Protein AF-A0A182W9G5-F1 (afdb_monomer)

Mean predicted aligned error: 7.33 Å

Solvent-accessible surface area (backbone atoms only — not comparable to full-atom values): 5183 Å² total; per-residue (Å²): 111,69,69,61,56,52,49,53,54,51,52,52,51,51,53,53,22,58,75,69,18,44,42,79,49,61,74,94,72,87,56,85,80,39,74,45,55,36,39,36,36,24,55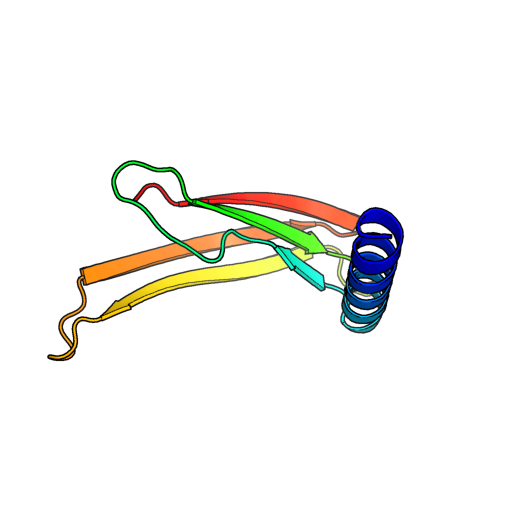,35,88,92,41,73,58,42,85,43,80,49,73,49,77,39,63,47,100,85,65,48,77,81,38,83,49,76,48,79,46,75,33,42,48,78,34,76,35,80,45,77,42,85,84

pLDDT: mean 87.31, std 10.62, range [48.56, 96.81]

Foldseek 3Di:
DVVVVVVVVVVVLVVVCLVVQKDKDWDPDDDAQDKTKIKIFGADPPDQKDWDKDWDWDADPVRDTPGTDIDIDIHGHRDMDMDIDGD

Sequence (87 aa):
MWQFIRSRILTVIIFIGAAHGMLVVGPKFIRANQDYTVVISNFKLNATKLDLKLSMEGHTSYGRNILNITKTVDVRKYSNRIVNFNL

Organism: NCBI:txid112268

Radius of gyration: 15.73 Å; Cα contacts (8 Å, |Δi|>4): 139; chains: 1; bounding box: 38×24×42 Å

Structure (mmCIF, N/CA/C/O backbone):
data_AF-A0A182W9G5-F1
#
_entry.id   AF-A0A182W9G5-F1
#
loop_
_atom_site.group_PDB
_atom_site.id
_atom_site.type_symbol
_atom_site.label_atom_id
_atom_site.label_alt_id
_atom_site.label_comp_id
_atom_site.label_asym_id
_atom_site.label_entity_id
_atom_site.label_seq_id
_atom_site.pdbx_PDB_ins_code
_atom_site.Cartn_x
_atom_site.Cartn_y
_atom_site.Cartn_z
_atom_site.occupancy
_atom_site.B_iso_or_equiv
_atom_site.auth_seq_id
_atom_site.auth_comp_id
_atom_site.auth_asym_id
_atom_site.auth_atom_id
_atom_site.pdbx_PDB_model_num
ATOM 1 N N . MET A 1 1 ? 24.167 -5.750 18.390 1.00 53.88 1 MET A N 1
ATOM 2 C CA . MET A 1 1 ? 24.086 -4.323 17.978 1.00 53.88 1 MET A CA 1
ATOM 3 C C . MET A 1 1 ? 23.077 -4.069 16.855 1.00 53.88 1 MET A C 1
ATOM 5 O O . MET A 1 1 ? 22.288 -3.144 16.984 1.00 53.88 1 MET A O 1
ATOM 9 N N . TRP A 1 2 ? 23.018 -4.902 15.810 1.00 48.56 2 TRP A N 1
ATOM 10 C CA . TRP A 1 2 ? 22.068 -4.751 14.690 1.00 48.56 2 TRP A CA 1
ATOM 11 C C . TRP A 1 2 ? 20.583 -4.658 15.103 1.00 48.56 2 TRP A C 1
ATOM 13 O O . TRP A 1 2 ? 19.856 -3.792 14.625 1.00 48.56 2 TRP A O 1
ATOM 23 N N . GLN A 1 3 ? 20.147 -5.486 16.061 1.00 58.81 3 GLN A N 1
ATOM 24 C CA . GLN A 1 3 ? 18.760 -5.488 16.556 1.00 58.81 3 GLN A CA 1
ATOM 25 C C . GLN A 1 3 ? 18.377 -4.186 17.284 1.00 58.81 3 GLN A C 1
ATOM 27 O O . GLN A 1 3 ? 17.248 -3.717 17.167 1.00 58.81 3 GLN A O 1
ATOM 32 N N . PHE A 1 4 ? 19.332 -3.555 17.980 1.00 60.09 4 PHE A N 1
ATOM 33 C CA . PHE A 1 4 ? 19.116 -2.279 18.671 1.00 60.09 4 PHE A CA 1
ATOM 34 C C . PHE A 1 4 ? 18.968 -1.112 17.687 1.00 60.09 4 PHE A C 1
ATOM 36 O O . PHE A 1 4 ? 18.111 -0.252 17.877 1.00 60.09 4 PHE A O 1
ATOM 43 N N . ILE A 1 5 ? 19.758 -1.106 16.610 1.00 63.81 5 ILE A N 1
ATOM 44 C CA . ILE A 1 5 ? 19.684 -0.085 15.554 1.00 63.81 5 ILE A CA 1
ATOM 45 C C . ILE A 1 5 ? 18.364 -0.222 14.781 1.00 63.81 5 ILE A C 1
ATOM 47 O O . ILE A 1 5 ? 17.661 0.764 14.566 1.00 63.81 5 ILE A O 1
ATOM 51 N N . ARG A 1 6 ? 17.978 -1.459 14.438 1.00 67.06 6 ARG A N 1
ATOM 52 C CA . ARG A 1 6 ? 16.719 -1.757 13.742 1.00 67.06 6 ARG A CA 1
ATOM 53 C C . ARG A 1 6 ? 15.488 -1.386 14.573 1.00 67.06 6 ARG A C 1
ATOM 55 O O . ARG A 1 6 ? 14.536 -0.839 14.024 1.00 67.06 6 ARG A O 1
ATOM 62 N N . SER A 1 7 ? 15.531 -1.636 15.884 1.00 73.81 7 SER A N 1
ATOM 63 C CA . SER A 1 7 ? 14.456 -1.267 16.812 1.00 73.81 7 SER A CA 1
ATOM 64 C C . SER A 1 7 ? 14.249 0.249 16.867 1.00 73.81 7 SER A C 1
ATOM 66 O O . SER A 1 7 ? 13.129 0.717 16.696 1.00 73.81 7 SER A O 1
ATOM 68 N N . ARG A 1 8 ? 15.328 1.039 16.979 1.00 80.31 8 ARG A N 1
ATOM 69 C CA . ARG A 1 8 ? 15.222 2.510 17.004 1.00 80.31 8 ARG A CA 1
ATOM 70 C C . ARG A 1 8 ? 14.605 3.086 15.730 1.00 80.31 8 ARG A C 1
ATOM 72 O O . ARG A 1 8 ? 13.766 3.976 15.819 1.00 80.31 8 ARG A O 1
ATOM 79 N N . ILE A 1 9 ? 14.983 2.560 14.565 1.00 81.56 9 ILE A N 1
ATOM 80 C CA . ILE A 1 9 ? 14.418 2.994 13.279 1.00 81.56 9 ILE A CA 1
ATOM 81 C C . ILE A 1 9 ? 12.922 2.661 13.205 1.00 81.56 9 ILE A C 1
ATOM 83 O O . ILE A 1 9 ? 12.128 3.512 12.812 1.00 81.56 9 ILE A O 1
ATOM 87 N N . LEU A 1 10 ? 12.525 1.459 13.636 1.00 80.19 10 LEU A N 1
ATOM 88 C CA . LEU A 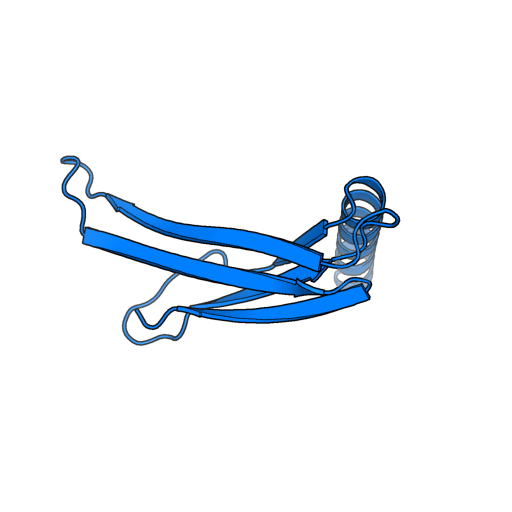1 10 ? 11.118 1.053 13.679 1.00 80.19 10 LEU A CA 1
ATOM 89 C C . LEU 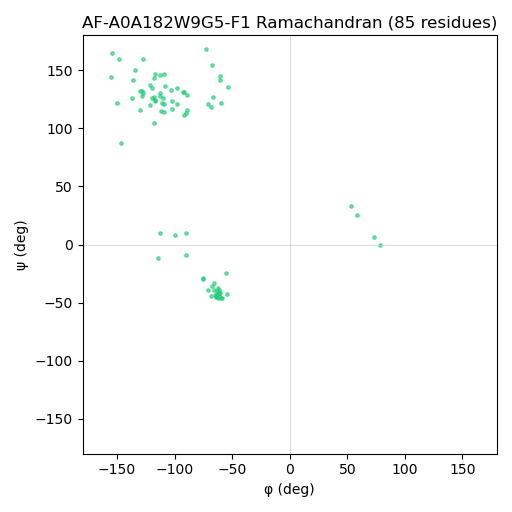A 1 10 ? 10.295 1.984 14.581 1.00 80.19 10 LEU A C 1
ATOM 91 O O . LEU A 1 10 ? 9.237 2.456 14.173 1.00 80.19 10 LEU A O 1
ATOM 95 N N . THR A 1 11 ? 10.804 2.292 15.775 1.00 82.19 11 THR A N 1
ATOM 96 C CA . THR A 1 11 ? 10.139 3.188 16.727 1.00 82.19 11 THR A CA 1
ATOM 97 C C . THR A 1 11 ? 9.911 4.572 16.121 1.00 82.19 11 THR A C 1
ATOM 99 O O . THR A 1 11 ? 8.799 5.088 16.190 1.00 82.19 11 THR A O 1
ATOM 102 N N . VAL A 1 12 ? 10.919 5.150 15.460 1.00 82.12 12 VAL A N 1
ATOM 103 C CA . VAL A 1 12 ? 10.791 6.456 14.791 1.00 82.12 12 VAL A CA 1
ATOM 104 C C . VAL A 1 12 ? 9.725 6.422 13.691 1.00 82.12 12 VAL A C 1
ATOM 106 O O . VAL A 1 12 ? 8.886 7.319 13.628 1.00 82.12 12 VAL A O 1
ATOM 109 N N . ILE A 1 13 ? 9.701 5.371 12.866 1.00 79.88 13 ILE A N 1
ATOM 110 C CA . ILE A 1 13 ? 8.701 5.207 11.798 1.00 79.88 13 ILE A CA 1
ATOM 111 C C . ILE A 1 13 ? 7.283 5.127 12.377 1.00 79.88 13 ILE A C 1
ATOM 113 O O . ILE A 1 13 ? 6.367 5.754 11.845 1.00 79.88 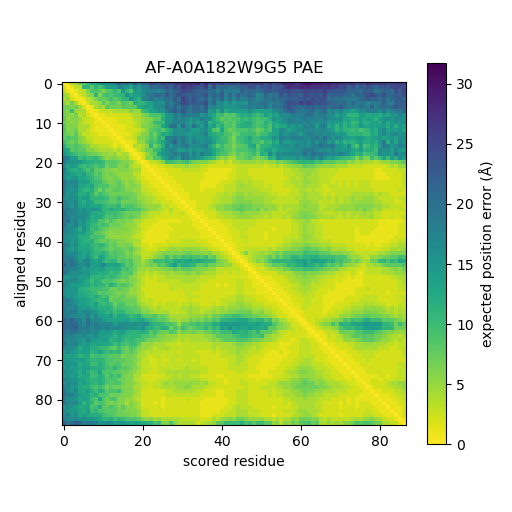13 ILE A O 1
ATOM 117 N N . ILE A 1 14 ? 7.102 4.400 13.484 1.00 77.75 14 ILE A N 1
ATOM 118 C CA . ILE A 1 14 ? 5.805 4.285 14.162 1.00 77.75 14 ILE A CA 1
ATOM 119 C C . ILE A 1 14 ? 5.356 5.644 14.707 1.00 77.75 14 ILE A C 1
ATOM 121 O O . ILE A 1 14 ? 4.209 6.024 14.489 1.00 77.75 14 ILE A O 1
ATOM 125 N N . PHE A 1 15 ? 6.242 6.403 15.362 1.00 73.81 15 PHE A N 1
ATOM 126 C CA . PHE A 1 15 ? 5.897 7.727 15.896 1.00 73.81 15 PHE A CA 1
ATOM 127 C C . PHE A 1 15 ? 5.520 8.725 14.796 1.00 73.81 15 PHE A C 1
ATOM 129 O O . PHE A 1 15 ? 4.524 9.436 14.930 1.00 73.81 15 PHE A O 1
ATOM 136 N N . ILE A 1 16 ? 6.263 8.749 13.686 1.00 75.88 16 ILE A N 1
ATOM 137 C CA . ILE A 1 16 ? 5.935 9.599 12.534 1.00 75.88 16 ILE A CA 1
ATOM 138 C C . ILE A 1 16 ? 4.591 9.171 11.929 1.00 75.88 16 ILE A C 1
ATOM 140 O O . ILE A 1 16 ? 3.742 10.025 11.668 1.00 75.88 16 ILE A O 1
ATOM 144 N N . GLY A 1 17 ? 4.365 7.865 11.764 1.00 67.19 17 GLY A N 1
ATOM 145 C CA . GLY A 1 17 ? 3.100 7.323 11.263 1.00 67.19 17 GLY A CA 1
ATOM 146 C C . GLY A 1 17 ? 1.908 7.649 12.168 1.00 67.19 17 GLY A C 1
ATOM 147 O O . GLY A 1 17 ? 0.839 8.000 11.670 1.00 67.19 17 GLY A O 1
ATOM 148 N N . ALA A 1 18 ? 2.096 7.611 13.490 1.00 68.38 18 ALA A N 1
ATOM 149 C CA . ALA A 1 18 ? 1.082 7.998 14.467 1.00 68.38 18 ALA A CA 1
ATOM 150 C C . ALA A 1 18 ? 0.751 9.499 14.389 1.00 68.38 18 ALA A C 1
ATOM 152 O O . ALA A 1 18 ? -0.422 9.862 14.444 1.00 68.38 18 ALA A O 1
ATOM 153 N N . ALA A 1 19 ? 1.754 10.362 14.184 1.00 70.19 19 ALA A N 1
ATOM 154 C CA . ALA A 1 19 ? 1.548 11.802 14.022 1.00 70.19 19 ALA A CA 1
ATOM 155 C C . ALA A 1 19 ? 0.803 12.159 12.720 1.00 70.19 19 ALA A C 1
ATOM 157 O O . ALA A 1 19 ? -0.021 13.070 12.711 1.00 70.19 19 ALA A O 1
ATOM 158 N N . HIS A 1 20 ? 1.054 11.426 11.630 1.00 70.38 20 HIS A N 1
ATOM 159 C CA . HIS A 1 20 ? 0.428 11.674 10.322 1.00 70.38 20 HIS A CA 1
ATOM 160 C C . HIS A 1 20 ? -0.892 10.904 10.124 1.00 70.38 20 HIS A C 1
ATOM 162 O O . HIS A 1 20 ? -1.622 11.148 9.163 1.00 70.38 20 HIS A O 1
ATOM 168 N N . GLY A 1 21 ? -1.226 9.979 11.032 1.00 85.50 21 GLY A N 1
ATOM 169 C CA . GLY A 1 21 ? -2.459 9.192 10.999 1.00 85.50 21 GLY A CA 1
ATOM 170 C C . GLY A 1 21 ? -2.491 8.096 9.927 1.00 85.50 21 GLY A C 1
ATOM 171 O O . GLY A 1 21 ? -3.532 7.469 9.741 1.00 85.50 21 GLY A O 1
ATOM 172 N N . MET A 1 22 ? -1.393 7.838 9.215 1.00 88.38 22 MET A N 1
ATOM 173 C CA . MET A 1 22 ? -1.306 6.774 8.213 1.00 88.38 22 MET A CA 1
ATOM 174 C C . MET A 1 22 ? 0.143 6.319 8.021 1.00 88.38 22 MET A C 1
ATOM 176 O O . MET A 1 22 ? 1.064 7.134 8.042 1.00 88.38 22 MET A O 1
ATOM 180 N N . LEU A 1 23 ? 0.337 5.021 7.793 1.00 91.00 23 LEU A N 1
ATOM 181 C CA . LEU A 1 23 ? 1.624 4.413 7.462 1.00 91.00 23 LEU A CA 1
ATOM 182 C C . LEU A 1 23 ? 1.473 3.551 6.205 1.00 91.00 23 LEU A C 1
ATOM 184 O O . LEU A 1 23 ? 0.554 2.742 6.118 1.00 91.00 23 LEU A O 1
ATOM 188 N N . VAL A 1 24 ? 2.387 3.707 5.248 1.00 92.75 24 VAL A N 1
ATOM 189 C CA . VAL A 1 24 ? 2.452 2.889 4.028 1.00 92.75 24 VAL A CA 1
ATOM 190 C C . VAL A 1 24 ? 3.785 2.152 4.018 1.00 92.75 24 VAL A C 1
ATOM 192 O O . VAL A 1 24 ? 4.838 2.771 4.161 1.00 92.75 24 VAL A O 1
ATOM 195 N N . VAL A 1 25 ? 3.743 0.832 3.856 1.00 93.31 25 VAL A N 1
ATOM 196 C CA . VAL A 1 25 ? 4.924 -0.036 3.837 1.00 93.31 25 VAL A CA 1
ATOM 197 C C . VAL A 1 25 ? 4.878 -0.909 2.592 1.00 93.31 25 VAL A C 1
ATOM 199 O O . VAL A 1 25 ? 3.887 -1.588 2.344 1.00 93.31 25 VAL A O 1
ATOM 202 N N . GLY A 1 26 ? 5.960 -0.922 1.820 1.00 94.38 26 GLY A N 1
ATOM 203 C CA . GLY A 1 26 ? 6.097 -1.774 0.643 1.00 94.38 26 GLY A CA 1
ATOM 204 C C . GLY A 1 26 ? 7.565 -2.065 0.318 1.00 94.38 26 GLY A C 1
ATOM 205 O O . GLY A 1 26 ? 8.459 -1.390 0.844 1.00 94.38 26 GLY A O 1
ATOM 206 N N . PRO A 1 27 ? 7.846 -3.071 -0.526 1.00 94.50 27 PRO A N 1
ATOM 207 C CA . PRO A 1 27 ? 9.193 -3.354 -1.004 1.00 94.50 27 PRO A CA 1
ATOM 208 C C . PRO A 1 27 ? 9.782 -2.172 -1.780 1.00 94.50 27 PRO A C 1
ATOM 210 O O . PRO A 1 27 ? 9.092 -1.492 -2.533 1.00 94.50 27 PRO A O 1
ATOM 213 N N . LYS A 1 28 ? 11.092 -1.946 -1.658 1.00 93.56 28 LYS A N 1
ATOM 214 C CA . LYS A 1 28 ? 11.788 -0.930 -2.469 1.00 93.56 28 LYS A CA 1
ATOM 215 C C . LYS A 1 28 ? 12.017 -1.382 -3.918 1.00 93.56 28 LYS A C 1
ATOM 217 O O . LYS A 1 28 ? 12.126 -0.548 -4.808 1.00 93.56 28 LYS A O 1
ATOM 222 N N . PHE A 1 29 ? 12.138 -2.688 -4.140 1.00 92.69 29 PHE A N 1
ATOM 223 C CA . PHE A 1 29 ? 12.495 -3.267 -5.432 1.00 92.69 29 PHE A CA 1
ATOM 224 C C . PHE A 1 29 ? 11.322 -4.041 -6.020 1.00 92.69 29 PHE A C 1
ATOM 226 O O . PHE A 1 29 ? 10.570 -4.684 -5.290 1.00 92.69 29 PHE A O 1
ATOM 233 N N . ILE A 1 30 ? 11.225 -4.000 -7.344 1.00 92.00 30 ILE A N 1
ATOM 234 C CA . ILE A 1 30 ? 10.279 -4.770 -8.147 1.00 92.00 30 ILE A CA 1
ATOM 235 C C . ILE A 1 30 ? 11.070 -5.841 -8.902 1.00 92.00 30 ILE A C 1
ATOM 237 O O . ILE A 1 30 ? 12.223 -5.617 -9.283 1.00 92.00 30 ILE A O 1
ATOM 241 N N . ARG A 1 31 ? 10.460 -7.005 -9.113 1.00 91.88 31 ARG A N 1
ATOM 242 C CA . ARG A 1 31 ? 10.975 -8.054 -9.995 1.00 91.88 31 ARG A CA 1
ATOM 243 C C . ARG A 1 31 ? 9.838 -8.578 -10.860 1.00 91.88 31 ARG A C 1
ATOM 245 O O . ARG A 1 31 ? 8.691 -8.566 -10.428 1.00 91.88 31 ARG A O 1
ATOM 252 N N . ALA A 1 32 ? 10.174 -9.037 -12.061 1.00 89.69 32 ALA A N 1
ATOM 253 C CA . ALA A 1 32 ? 9.207 -9.668 -12.951 1.00 89.69 32 ALA A CA 1
ATOM 254 C C . ALA A 1 32 ? 8.609 -10.925 -12.298 1.00 89.69 32 ALA A C 1
ATOM 256 O O . ALA A 1 32 ? 9.340 -11.674 -11.639 1.00 89.69 32 ALA A O 1
ATOM 257 N N . ASN A 1 33 ? 7.309 -11.158 -12.508 1.00 88.12 33 ASN A N 1
ATOM 258 C CA . ASN A 1 33 ? 6.564 -12.307 -11.983 1.00 88.12 33 ASN A CA 1
ATOM 259 C C . ASN A 1 33 ? 6.594 -12.426 -10.447 1.00 88.12 33 ASN A C 1
ATOM 261 O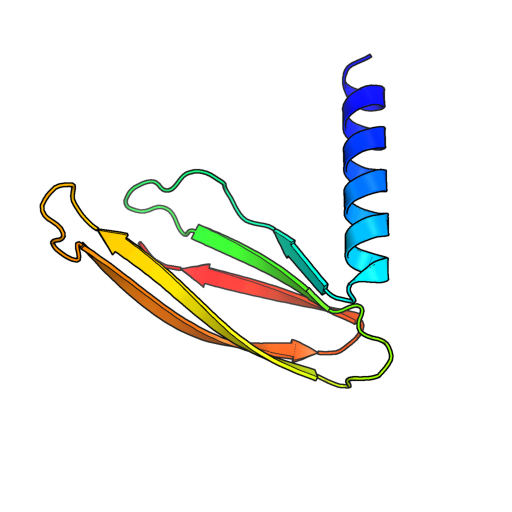 O . ASN A 1 33 ? 6.477 -13.526 -9.905 1.00 88.12 33 ASN A O 1
ATOM 265 N N . GLN A 1 34 ? 6.793 -11.314 -9.734 1.00 91.69 34 GLN A N 1
ATOM 266 C CA . GLN A 1 34 ? 6.653 -11.263 -8.283 1.00 91.69 34 GLN A CA 1
ATOM 267 C C . GLN A 1 34 ? 5.535 -10.302 -7.913 1.00 91.69 34 GLN A C 1
ATOM 269 O O . GLN A 1 34 ? 5.587 -9.120 -8.255 1.00 91.69 34 GLN A O 1
ATOM 274 N N . ASP A 1 35 ? 4.566 -10.807 -7.153 1.00 91.75 35 ASP A N 1
ATOM 275 C CA . ASP A 1 35 ? 3.512 -9.975 -6.591 1.00 91.75 35 ASP A CA 1
ATOM 276 C C . ASP A 1 35 ? 4.131 -8.904 -5.687 1.00 91.75 35 ASP A C 1
ATOM 278 O O . ASP A 1 35 ? 4.839 -9.192 -4.715 1.00 91.75 35 ASP A O 1
ATOM 282 N N . TYR A 1 36 ? 3.859 -7.645 -6.011 1.00 95.50 36 TYR A N 1
ATOM 283 C CA . TYR A 1 36 ? 4.301 -6.515 -5.216 1.00 95.50 36 TYR A CA 1
ATOM 284 C C . TYR A 1 36 ? 3.222 -6.148 -4.202 1.00 95.50 36 TYR A C 1
ATOM 286 O O . TYR A 1 36 ? 2.147 -5.659 -4.554 1.00 95.50 36 TYR A O 1
ATOM 294 N N . THR A 1 37 ? 3.520 -6.374 -2.927 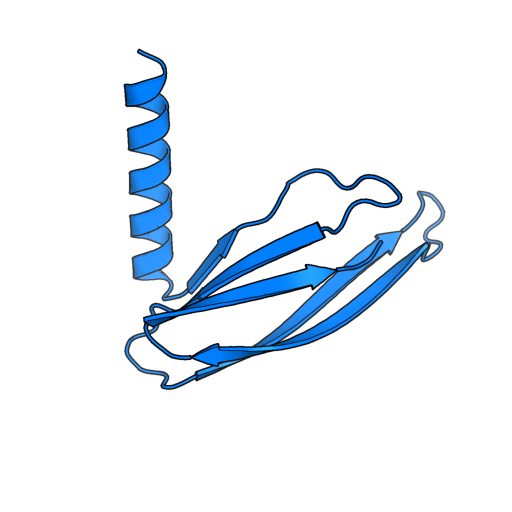1.00 96.62 37 THR A N 1
ATOM 29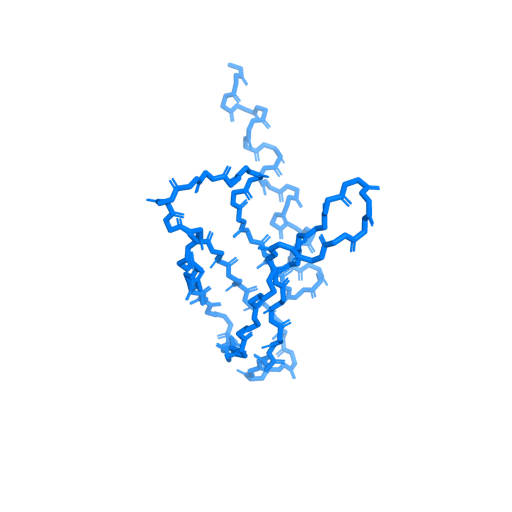5 C CA . THR A 1 37 ? 2.564 -6.180 -1.834 1.00 96.62 37 THR A CA 1
ATOM 296 C C . THR A 1 37 ? 2.830 -4.886 -1.081 1.00 96.62 37 THR A C 1
ATOM 298 O O . THR A 1 37 ? 3.905 -4.692 -0.517 1.00 96.62 37 THR A O 1
ATOM 301 N N . VAL A 1 38 ? 1.819 -4.027 -1.002 1.00 96.56 38 VAL A N 1
ATOM 302 C CA . VAL A 1 38 ? 1.808 -2.820 -0.170 1.00 96.56 38 VAL A CA 1
ATOM 303 C C . VAL A 1 38 ? 0.864 -3.031 1.004 1.00 96.56 38 VAL A C 1
ATOM 305 O O . VAL A 1 38 ? -0.252 -3.520 0.838 1.00 96.56 38 VAL A O 1
ATOM 308 N N . VAL A 1 39 ? 1.292 -2.627 2.194 1.00 96.00 39 VAL A N 1
ATOM 309 C CA . VAL A 1 39 ? 0.467 -2.602 3.400 1.00 96.00 39 VAL A CA 1
ATOM 310 C C . VAL A 1 39 ? 0.236 -1.155 3.806 1.00 9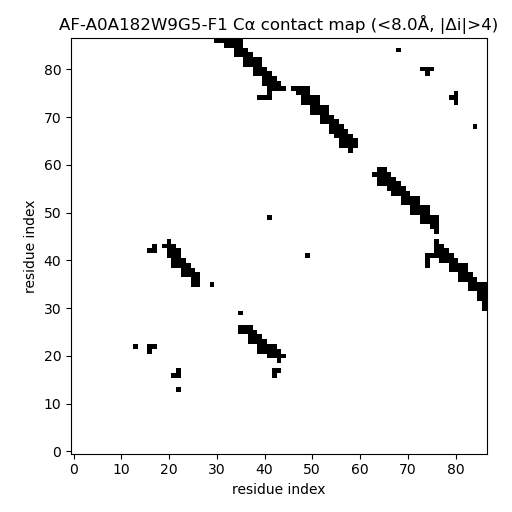6.00 39 VAL A C 1
ATOM 312 O O . VAL A 1 39 ? 1.180 -0.380 3.947 1.00 96.00 39 VAL A O 1
ATOM 315 N N . ILE A 1 40 ? -1.029 -0.798 4.001 1.00 95.25 40 ILE A N 1
ATOM 316 C CA . ILE A 1 40 ? -1.450 0.532 4.432 1.00 95.25 40 ILE A CA 1
ATOM 317 C C . ILE A 1 40 ? -2.132 0.400 5.785 1.00 95.25 40 ILE A C 1
ATOM 319 O O . ILE A 1 40 ? -3.111 -0.332 5.913 1.00 95.25 40 ILE A O 1
ATOM 323 N N . SER A 1 41 ? -1.640 1.123 6.778 1.00 92.88 41 SER A N 1
ATOM 324 C CA . SER A 1 41 ? -2.212 1.186 8.118 1.00 92.88 41 SER A CA 1
ATOM 325 C C . SER A 1 41 ? -2.817 2.563 8.346 1.00 92.88 41 SER A C 1
ATOM 327 O O . SER A 1 41 ? -2.137 3.576 8.178 1.00 92.88 41 SER A O 1
ATOM 329 N N . ASN A 1 42 ? -4.088 2.611 8.737 1.00 91.38 42 ASN A N 1
ATOM 330 C CA . ASN A 1 42 ? -4.784 3.859 9.041 1.00 91.38 42 ASN A CA 1
ATOM 331 C C . ASN A 1 42 ? -4.893 4.060 10.560 1.00 91.38 42 ASN A C 1
ATOM 333 O O . ASN A 1 42 ? -5.585 3.310 11.246 1.00 91.38 42 ASN A O 1
ATOM 337 N N . PHE A 1 43 ? -4.259 5.116 11.066 1.00 87.81 43 PHE A N 1
ATOM 338 C CA . PHE A 1 43 ? -4.290 5.538 12.470 1.00 87.81 43 PHE A CA 1
ATOM 339 C C . PHE A 1 43 ? -5.020 6.876 12.670 1.00 87.81 43 PHE A C 1
ATOM 341 O O . PHE A 1 43 ? -4.959 7.467 13.747 1.00 87.81 43 PHE A O 1
ATOM 348 N N . LYS A 1 44 ? -5.704 7.388 11.640 1.00 85.75 44 LYS A N 1
ATOM 349 C CA . LYS A 1 44 ? -6.332 8.707 11.662 1.00 85.75 44 LYS A CA 1
ATOM 350 C C . LYS A 1 44 ? -7.509 8.711 12.633 1.00 85.75 44 LYS A C 1
ATOM 352 O O . LYS A 1 44 ? -8.507 8.018 12.443 1.00 85.75 44 LYS A O 1
ATOM 357 N N . LEU A 1 45 ? -7.410 9.546 13.665 1.00 79.06 45 LEU A N 1
ATOM 358 C CA . LEU A 1 45 ? -8.403 9.631 14.739 1.00 79.06 45 LEU A CA 1
ATOM 359 C C . LEU A 1 45 ? -9.787 10.078 14.236 1.00 79.06 45 LEU A C 1
ATOM 361 O O . LEU A 1 45 ? -10.804 9.534 14.669 1.00 79.06 45 LEU A O 1
ATOM 365 N N . ASN A 1 46 ? -9.823 11.003 13.275 1.00 84.50 46 ASN A N 1
ATOM 366 C CA . ASN A 1 46 ? -11.047 11.708 12.870 1.00 84.50 46 ASN A CA 1
ATOM 367 C C . ASN A 1 46 ? -11.708 11.149 11.597 1.00 84.50 46 ASN A C 1
ATOM 369 O O . ASN A 1 46 ? -12.626 11.769 11.071 1.00 84.50 46 ASN A O 1
ATOM 373 N N . ALA A 1 47 ? -11.245 10.011 11.070 1.00 83.25 47 ALA A N 1
ATOM 374 C CA . ALA A 1 47 ? -11.810 9.398 9.867 1.00 83.25 47 ALA A CA 1
ATOM 375 C C . ALA A 1 47 ? -12.168 7.930 10.124 1.00 83.25 47 ALA A C 1
ATOM 377 O O . ALA A 1 47 ? -11.347 7.170 10.630 1.00 83.25 47 ALA A O 1
ATOM 378 N N . THR A 1 48 ? -13.387 7.522 9.765 1.00 89.00 48 THR A N 1
ATOM 379 C CA . THR A 1 48 ? -13.846 6.122 9.871 1.00 89.00 48 THR A CA 1
ATOM 380 C C . THR A 1 48 ? -13.250 5.236 8.777 1.00 89.00 48 THR A C 1
ATOM 382 O O . THR A 1 48 ? -12.999 4.051 9.005 1.00 89.00 48 THR A O 1
ATOM 385 N N . LYS A 1 49 ? -12.969 5.823 7.611 1.00 91.88 49 LYS A N 1
ATOM 386 C CA . LYS A 1 49 ? -12.301 5.193 6.473 1.00 91.88 49 LYS A CA 1
ATOM 387 C C . LYS A 1 49 ? -11.474 6.206 5.685 1.00 91.88 49 LYS A C 1
ATOM 389 O O . LYS A 1 49 ? -11.716 7.411 5.768 1.00 91.88 49 LYS A O 1
ATOM 394 N N . LEU A 1 50 ? -10.514 5.702 4.921 1.00 91.31 50 LEU A N 1
ATOM 395 C CA . LEU A 1 50 ? -9.758 6.447 3.921 1.00 91.31 50 LEU A CA 1
ATOM 396 C C . LEU A 1 50 ? -9.961 5.775 2.567 1.00 91.31 50 LEU A C 1
ATOM 398 O O . LEU A 1 50 ? -9.606 4.610 2.411 1.00 91.31 50 LEU A O 1
ATOM 402 N N . ASP A 1 51 ? -10.507 6.512 1.606 1.00 94.69 51 ASP A N 1
ATOM 403 C CA . ASP A 1 51 ? -10.571 6.076 0.214 1.00 94.69 51 ASP A CA 1
ATOM 404 C C . ASP A 1 51 ? -9.298 6.574 -0.492 1.00 94.69 51 ASP A C 1
ATOM 406 O O . ASP A 1 51 ? -9.068 7.779 -0.608 1.00 94.69 51 ASP A O 1
ATOM 410 N N . LEU A 1 52 ? -8.431 5.650 -0.908 1.00 94.69 52 LEU A N 1
ATOM 411 C CA . LEU A 1 52 ? -7.119 5.939 -1.488 1.00 94.69 52 LEU A CA 1
ATOM 412 C C . LEU A 1 52 ? -7.038 5.443 -2.931 1.00 94.69 52 LEU A C 1
ATOM 414 O O . LEU A 1 52 ? -7.575 4.389 -3.271 1.00 94.69 52 LEU A O 1
ATOM 418 N N . LYS A 1 53 ? -6.294 6.170 -3.765 1.00 96.38 53 LYS A N 1
ATOM 419 C CA . LYS A 1 53 ? -5.892 5.740 -5.108 1.00 96.38 53 LYS A CA 1
ATOM 420 C C . LYS A 1 53 ? -4.394 5.452 -5.089 1.00 96.38 53 LYS A C 1
ATOM 422 O O . LYS A 1 53 ? -3.601 6.369 -4.898 1.00 96.38 53 LYS A O 1
ATOM 427 N N . LEU A 1 54 ? -4.011 4.193 -5.272 1.00 95.25 54 LEU A N 1
ATOM 428 C CA . LEU A 1 54 ? -2.617 3.803 -5.451 1.00 95.25 54 LEU A CA 1
ATOM 429 C C . LEU A 1 54 ? -2.323 3.650 -6.935 1.00 95.25 54 LEU A C 1
ATOM 431 O O . LEU A 1 54 ? -2.941 2.813 -7.593 1.00 95.25 54 LEU A O 1
ATOM 435 N N . SER A 1 55 ? -1.365 4.427 -7.425 1.00 94.69 55 SER A N 1
ATOM 436 C CA . SER A 1 55 ? -0.846 4.326 -8.785 1.00 94.69 55 SER A CA 1
ATOM 437 C C . SER A 1 55 ? 0.595 3.836 -8.745 1.00 94.69 55 SER A C 1
ATOM 439 O O . SER A 1 55 ? 1.414 4.370 -7.996 1.00 94.69 55 SER A O 1
ATOM 441 N N . MET A 1 56 ? 0.894 2.822 -9.549 1.00 93.25 56 MET A N 1
ATOM 442 C CA . MET A 1 56 ? 2.248 2.377 -9.833 1.00 93.25 56 MET A CA 1
ATOM 443 C C . MET A 1 56 ? 2.555 2.690 -11.291 1.00 93.25 56 MET A C 1
ATOM 445 O O . MET A 1 56 ? 1.929 2.139 -12.201 1.00 93.25 56 MET A O 1
ATOM 449 N N . GLU A 1 57 ? 3.511 3.592 -11.479 1.00 93.38 57 GLU A N 1
ATOM 450 C CA . GLU A 1 57 ? 3.901 4.120 -12.778 1.00 93.38 57 GLU A CA 1
ATOM 451 C C . GLU A 1 57 ? 5.384 3.842 -13.027 1.00 93.38 57 GLU A C 1
ATOM 453 O O . GLU A 1 57 ? 6.218 3.974 -12.129 1.00 93.38 57 GLU A O 1
ATOM 458 N N . GLY A 1 58 ? 5.712 3.428 -14.247 1.00 91.38 58 GLY A N 1
ATOM 459 C CA . GLY A 1 58 ? 7.075 3.142 -14.671 1.00 91.38 58 GLY A CA 1
ATOM 460 C C . GLY A 1 58 ? 7.324 3.715 -16.055 1.00 91.38 58 GLY A C 1
ATOM 461 O O . GLY A 1 58 ? 6.596 3.414 -17.002 1.00 91.38 58 GLY A O 1
ATOM 462 N N . HIS A 1 59 ? 8.378 4.517 -16.173 1.00 94.31 59 HIS A N 1
ATOM 463 C CA . HIS A 1 59 ? 8.801 5.121 -17.430 1.00 94.31 59 HIS A CA 1
ATOM 464 C C . HIS A 1 59 ? 10.204 4.648 -17.801 1.00 94.31 59 HIS A C 1
ATOM 466 O O . HIS A 1 59 ? 11.067 4.485 -16.938 1.00 94.31 59 HIS A O 1
ATOM 472 N N . THR A 1 60 ? 10.446 4.446 -19.094 1.00 92.44 60 THR A N 1
ATOM 473 C CA . THR A 1 60 ? 11.811 4.287 -19.605 1.00 92.44 60 THR A CA 1
ATOM 474 C C . THR A 1 60 ? 12.545 5.628 -19.588 1.00 92.44 60 THR A C 1
ATOM 476 O O . THR A 1 60 ? 11.932 6.689 -19.472 1.00 92.44 60 THR A O 1
ATOM 479 N N . SER A 1 61 ? 13.864 5.599 -19.788 1.00 92.06 61 SER A N 1
ATOM 480 C CA . SER A 1 61 ? 14.680 6.807 -19.985 1.00 92.06 61 SER A CA 1
ATOM 481 C C . SER A 1 61 ? 14.199 7.692 -21.143 1.00 92.06 61 SER A C 1
ATOM 483 O O . SER A 1 61 ? 14.428 8.896 -21.125 1.00 92.06 61 SER A O 1
ATOM 485 N N . TYR A 1 62 ? 13.496 7.114 -22.122 1.00 90.69 62 TYR A N 1
ATOM 486 C CA . TYR A 1 62 ? 12.886 7.820 -23.255 1.00 90.69 62 TYR A CA 1
ATOM 487 C C . TYR A 1 62 ? 11.444 8.290 -22.974 1.00 90.69 62 TYR A C 1
ATOM 489 O O . TYR A 1 62 ? 10.728 8.667 -23.896 1.00 90.69 62 TYR A O 1
ATOM 497 N N . GLY A 1 63 ? 10.977 8.208 -21.722 1.00 88.75 63 GLY A N 1
ATOM 498 C CA . GLY A 1 63 ? 9.639 8.638 -21.300 1.00 88.75 63 GLY A CA 1
ATOM 499 C C . GLY A 1 63 ? 8.505 7.666 -21.645 1.00 88.75 63 GLY A C 1
ATOM 500 O O . GLY A 1 63 ? 7.351 7.919 -21.295 1.00 88.75 63 GLY A O 1
ATOM 501 N N . ARG A 1 64 ? 8.800 6.527 -22.288 1.00 92.94 64 ARG A N 1
ATOM 502 C CA . ARG A 1 64 ? 7.779 5.530 -22.635 1.00 92.94 64 ARG A CA 1
ATOM 503 C C . ARG A 1 64 ? 7.215 4.903 -21.366 1.00 92.94 64 ARG A C 1
ATOM 505 O O . ARG A 1 64 ? 7.970 4.362 -20.562 1.00 92.94 64 ARG A O 1
ATOM 512 N N . ASN A 1 65 ? 5.894 4.925 -21.230 1.00 91.12 65 ASN A N 1
ATOM 513 C CA . ASN A 1 65 ? 5.199 4.245 -20.147 1.00 91.12 65 ASN A CA 1
ATOM 514 C C . ASN A 1 65 ? 5.264 2.719 -20.357 1.00 91.12 65 ASN A C 1
ATOM 516 O O . ASN A 1 65 ? 4.834 2.215 -21.397 1.00 91.12 65 ASN A O 1
ATOM 520 N N . ILE A 1 66 ? 5.843 2.011 -19.391 1.00 92.31 66 ILE A N 1
ATOM 521 C CA . ILE A 1 66 ? 5.982 0.545 -19.370 1.00 92.31 66 ILE A CA 1
ATOM 522 C C . ILE A 1 66 ? 5.174 -0.102 -18.245 1.00 92.31 66 ILE A C 1
ATOM 524 O O . ILE A 1 66 ? 5.022 -1.319 -18.230 1.00 92.31 66 ILE A O 1
ATOM 528 N N . LEU A 1 67 ? 4.655 0.699 -17.314 1.00 91.81 67 LEU A N 1
ATOM 529 C CA . LEU A 1 67 ? 3.865 0.238 -16.187 1.00 91.81 67 LEU A CA 1
ATOM 530 C C . LEU A 1 67 ? 2.879 1.336 -15.799 1.00 91.81 67 LEU A C 1
ATOM 532 O O . LEU A 1 67 ? 3.290 2.449 -15.486 1.00 91.81 67 LEU A O 1
ATOM 536 N N . ASN A 1 68 ? 1.587 1.021 -15.816 1.00 93.75 68 ASN A N 1
ATOM 537 C CA . ASN A 1 68 ? 0.528 1.934 -15.400 1.00 93.75 68 ASN A CA 1
ATOM 538 C C . ASN A 1 68 ? -0.603 1.133 -14.761 1.00 93.75 68 ASN A C 1
ATOM 540 O O . ASN A 1 68 ? -1.532 0.689 -15.438 1.00 93.75 68 ASN A O 1
ATOM 544 N N . ILE A 1 69 ? -0.489 0.895 -13.458 1.00 93.88 69 ILE A N 1
ATOM 545 C CA . ILE A 1 69 ? -1.486 0.140 -12.703 1.00 93.88 69 ILE A CA 1
ATOM 546 C C . ILE A 1 69 ? -2.037 1.040 -11.615 1.00 93.88 69 ILE A C 1
ATOM 548 O O . ILE A 1 69 ? -1.299 1.572 -10.792 1.00 93.88 69 ILE A O 1
ATOM 552 N N . THR A 1 70 ? -3.357 1.174 -11.588 1.00 95.94 70 THR A N 1
ATOM 553 C CA . THR A 1 70 ? -4.066 1.946 -10.573 1.00 95.94 70 THR A CA 1
ATOM 554 C C . THR A 1 70 ? -5.022 1.037 -9.810 1.00 95.94 70 THR A C 1
ATOM 556 O O . THR A 1 70 ? -5.776 0.280 -10.420 1.00 95.94 70 THR A O 1
ATOM 559 N N . LYS A 1 71 ? -5.042 1.145 -8.478 1.00 96.25 71 LYS A N 1
ATOM 560 C CA . LYS A 1 71 ? -6.037 0.498 -7.614 1.00 96.25 71 LYS A CA 1
ATOM 561 C C . LYS A 1 71 ? -6.635 1.494 -6.630 1.00 96.25 71 LYS A C 1
ATOM 563 O O . LYS A 1 71 ? -5.918 2.225 -5.953 1.00 96.25 71 LYS A O 1
ATOM 568 N N . THR A 1 72 ? -7.957 1.490 -6.523 1.00 96.44 72 THR A N 1
ATOM 569 C CA . THR A 1 72 ? -8.688 2.211 -5.477 1.00 96.44 72 THR A CA 1
ATOM 570 C C . THR A 1 72 ? -8.914 1.291 -4.286 1.00 96.44 72 THR A C 1
ATOM 572 O O . THR A 1 72 ? -9.367 0.158 -4.464 1.00 96.44 72 THR A O 1
ATOM 575 N N . VAL A 1 73 ? -8.606 1.754 -3.076 1.00 95.88 73 VAL A N 1
ATOM 576 C CA . VAL A 1 73 ? -8.739 0.952 -1.856 1.00 95.88 73 VAL A CA 1
ATOM 577 C C . VAL A 1 73 ? -9.363 1.750 -0.722 1.00 95.88 73 VAL A C 1
ATOM 579 O O . VAL A 1 73 ? -9.053 2.919 -0.525 1.00 95.88 73 VAL A O 1
ATOM 582 N N . ASP A 1 74 ? -10.212 1.073 0.043 1.00 94.81 74 ASP A N 1
ATOM 583 C CA . ASP A 1 74 ? -10.698 1.519 1.347 1.00 94.81 74 ASP A CA 1
ATOM 584 C C . ASP A 1 74 ? -9.732 1.008 2.427 1.00 94.81 74 ASP A C 1
ATOM 586 O O . ASP A 1 74 ? -9.413 -0.189 2.477 1.00 94.81 74 ASP A O 1
ATOM 590 N N . VAL A 1 75 ? -9.282 1.919 3.293 1.00 94.69 75 VAL A N 1
ATOM 591 C CA . VAL A 1 75 ? -8.564 1.601 4.530 1.00 94.69 75 VAL A CA 1
ATOM 592 C C . VAL A 1 75 ? -9.363 2.093 5.736 1.00 94.69 75 VAL A C 1
ATOM 594 O O . VAL A 1 75 ? -9.382 3.286 6.066 1.00 94.69 75 VAL A O 1
ATOM 597 N N . ARG A 1 76 ? -9.998 1.159 6.443 1.00 93.56 76 ARG A N 1
ATOM 598 C CA . ARG A 1 76 ? -10.789 1.447 7.647 1.00 93.56 76 ARG A CA 1
ATOM 599 C C . ARG A 1 76 ? -9.916 1.918 8.807 1.00 93.56 76 ARG A C 1
ATOM 601 O O . ARG A 1 76 ? -8.734 1.577 8.892 1.00 93.56 76 ARG A O 1
ATOM 608 N N . LYS A 1 77 ? -10.513 2.681 9.721 1.00 91.94 77 LYS A N 1
ATOM 609 C CA . LYS A 1 77 ? -9.859 3.167 10.942 1.00 91.94 77 LYS A CA 1
ATOM 610 C C . LYS A 1 77 ? -9.245 2.018 11.749 1.00 91.94 77 LYS A C 1
ATOM 612 O O . LYS A 1 77 ? -9.888 0.989 11.938 1.00 91.94 77 LYS A O 1
ATOM 617 N N . TYR A 1 78 ? -8.018 2.218 12.227 1.00 89.06 78 TYR A N 1
ATOM 618 C CA . TYR A 1 78 ? -7.248 1.258 13.029 1.00 89.06 78 TYR A CA 1
ATOM 619 C C . TYR A 1 78 ? -7.122 -0.129 12.397 1.00 89.06 78 TYR A C 1
ATOM 621 O O . TYR A 1 78 ? -7.073 -1.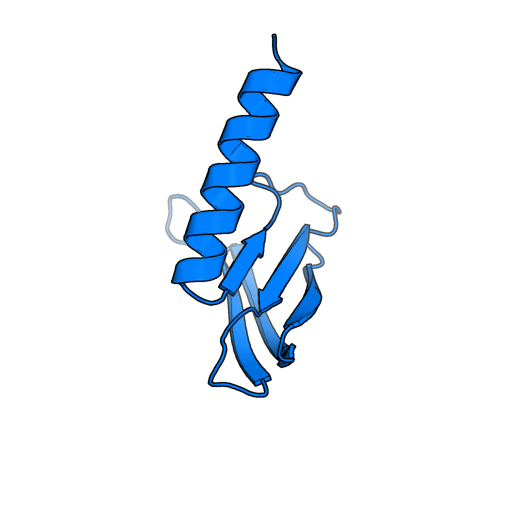141 13.091 1.00 89.06 78 TYR A O 1
ATOM 629 N N . SER A 1 79 ? -7.069 -0.174 11.067 1.00 91.81 79 SER A N 1
ATOM 630 C CA . SER A 1 79 ? -6.926 -1.414 10.317 1.00 91.81 79 SER A CA 1
ATOM 631 C C . SER A 1 79 ? -5.766 -1.343 9.336 1.00 91.81 79 SER A C 1
ATOM 633 O O . SER A 1 79 ? -5.316 -0.261 8.941 1.00 91.81 79 SER A O 1
ATOM 635 N N . ASN A 1 80 ? -5.310 -2.531 8.945 1.00 93.50 80 ASN A N 1
ATOM 636 C CA . ASN A 1 80 ? -4.322 -2.718 7.900 1.00 93.50 80 ASN A CA 1
ATOM 637 C C . ASN A 1 80 ? -5.026 -3.193 6.630 1.00 93.50 80 ASN A C 1
ATOM 639 O O . ASN A 1 80 ? -5.812 -4.143 6.663 1.00 93.50 80 ASN A O 1
ATOM 643 N N . ARG A 1 81 ? -4.700 -2.571 5.502 1.00 96.31 81 ARG A N 1
ATOM 644 C CA . ARG A 1 81 ? -5.120 -3.000 4.173 1.00 96.31 81 ARG A CA 1
ATOM 645 C C . ARG A 1 81 ? -3.910 -3.506 3.405 1.00 96.31 81 ARG A C 1
ATOM 647 O O . ARG A 1 81 ? -2.950 -2.768 3.209 1.00 96.31 81 ARG A O 1
ATOM 654 N N . ILE A 1 82 ? -3.984 -4.755 2.964 1.00 96.81 82 ILE A N 1
ATOM 655 C CA . ILE A 1 82 ? -2.989 -5.368 2.083 1.00 96.81 82 ILE A CA 1
ATOM 656 C C . ILE A 1 82 ? -3.454 -5.169 0.638 1.00 96.81 82 ILE A C 1
ATOM 658 O O . ILE A 1 82 ? -4.621 -5.413 0.318 1.00 96.81 82 ILE A O 1
ATOM 662 N N . VAL A 1 83 ? -2.556 -4.697 -0.220 1.00 96.50 83 VAL A N 1
ATOM 663 C CA . VAL A 1 83 ? -2.811 -4.416 -1.633 1.00 96.50 83 VAL A CA 1
ATOM 664 C C . VAL A 1 83 ? -1.727 -5.084 -2.464 1.00 96.50 83 VAL A C 1
ATOM 666 O O . VAL A 1 83 ? -0.563 -4.707 -2.377 1.00 96.50 83 VAL A O 1
ATOM 669 N N . ASN A 1 84 ? -2.121 -6.048 -3.292 1.00 95.50 84 ASN A N 1
ATOM 670 C CA . ASN A 1 84 ? -1.201 -6.748 -4.187 1.00 95.50 84 ASN A CA 1
ATOM 671 C C . ASN A 1 84 ? -1.269 -6.132 -5.586 1.00 95.50 84 ASN A C 1
ATOM 673 O O . ASN A 1 84 ? -2.366 -5.894 -6.107 1.00 95.50 84 ASN A O 1
ATOM 677 N N . PHE A 1 85 ? -0.115 -5.899 -6.197 1.00 93.44 85 PHE A N 1
ATOM 678 C CA . PHE A 1 85 ? 0.045 -5.551 -7.603 1.00 93.44 85 PHE A CA 1
ATOM 679 C C . PHE A 1 85 ? 0.668 -6.748 -8.314 1.00 93.44 85 PHE A C 1
ATOM 681 O O . PHE A 1 85 ? 1.758 -7.179 -7.945 1.00 93.44 85 PHE A O 1
ATOM 688 N N . ASN A 1 86 ? -0.032 -7.267 -9.319 1.00 88.25 86 ASN A N 1
ATOM 689 C CA . ASN A 1 86 ? 0.459 -8.371 -10.133 1.00 88.25 86 ASN A CA 1
ATOM 690 C C . ASN A 1 86 ? 1.234 -7.738 -11.294 1.00 88.25 86 ASN A C 1
ATOM 692 O O . ASN A 1 86 ? 0.639 -6.972 -12.060 1.00 88.25 86 ASN A O 1
ATOM 696 N N . LEU A 1 87 ? 2.543 -7.992 -11.342 1.00 83.38 87 LEU A N 1
ATOM 697 C CA . LEU A 1 87 ? 3.518 -7.339 -12.222 1.00 83.38 87 LEU A CA 1
ATOM 698 C C . LEU A 1 87 ? 4.163 -8.324 -13.194 1.00 83.38 87 LEU A C 1
ATOM 700 O O . LEU A 1 87 ? 4.547 -9.430 -12.747 1.00 83.38 87 LEU A O 1
#

Nearest PDB structures (foldseek):
  5t9g-assembly2_B  TM=5.962E-01  e=4.241E-02  Bacteroides uniformis
  5t9a-assembly2_B  TM=5.925E-01  e=1.241E-01  Bacteroides uniformis
  5t9a-assembly3_C  TM=5.883E-01  e=1.241E-01  Bacteroides uniformis
  5t9g-assembly1_A  TM=5.863E-01  e=1.556E-01  Bacteroides uniformis
  3fn9-assembly2_C  TM=4.722E-01  e=1.951E-01  Bacteroides fragilis NCTC 9343

Secondary structure (DSSP, 8-state):
-HHHHHHHHHHHHHHHHHHHTEEEE--S---TT--EEEEEEE--TT-SEEEEEEEEEEE-TT--EEEEEEEEEEEETT-EEEEEE--